Protein AF-A0A699VSB8-F1 (afdb_monomer_lite)

Structure (mmCIF, N/CA/C/O backbone):
data_AF-A0A699VSB8-F1
#
_entry.id   AF-A0A699VSB8-F1
#
loop_
_atom_site.group_PDB
_atom_site.id
_atom_site.type_symbol
_atom_site.label_atom_id
_atom_site.label_alt_id
_atom_site.label_comp_id
_atom_site.label_asym_id
_atom_site.label_entity_id
_atom_site.label_seq_id
_atom_site.pdbx_PDB_ins_code
_atom_site.Cartn_x
_atom_site.Cartn_y
_atom_site.Cartn_z
_atom_site.occupancy
_atom_site.B_iso_or_equiv
_atom_site.auth_seq_id
_atom_site.auth_comp_id
_atom_site.auth_asym_id
_atom_site.auth_atom_id
_atom_site.pdbx_PDB_model_num
ATOM 1 N N . GLY A 1 1 ? -9.103 -4.328 -2.962 1.00 92.31 1 GLY A N 1
ATOM 2 C CA . GLY A 1 1 ? -10.556 -4.324 -3.211 1.00 92.31 1 GLY A CA 1
ATOM 3 C C . GLY A 1 1 ? -11.081 -2.976 -3.671 1.00 92.31 1 GLY A C 1
ATOM 4 O O . GLY A 1 1 ? -11.878 -2.393 -2.951 1.00 92.31 1 GLY A O 1
ATOM 5 N N . ARG A 1 2 ? -10.623 -2.454 -4.827 1.00 92.31 2 ARG A N 1
ATOM 6 C CA . ARG A 1 2 ? -11.263 -1.363 -5.608 1.00 92.31 2 ARG A CA 1
ATOM 7 C C . ARG A 1 2 ? -11.954 -0.236 -4.807 1.00 92.31 2 ARG A C 1
ATOM 9 O O . ARG A 1 2 ? -13.122 0.073 -5.022 1.00 92.31 2 ARG A O 1
ATOM 16 N N . GLY A 1 3 ? -11.264 0.346 -3.826 1.00 93.19 3 GLY A N 1
ATOM 17 C CA . GLY A 1 3 ? -11.796 1.449 -3.011 1.00 93.19 3 GLY A CA 1
ATOM 18 C C . GLY A 1 3 ? -12.968 1.113 -2.070 1.00 93.19 3 GLY A C 1
ATOM 19 O O . GLY A 1 3 ? -13.502 2.028 -1.439 1.00 93.19 3 GLY A O 1
ATOM 20 N N . GLN A 1 4 ? -13.358 -0.161 -1.934 1.00 95.44 4 GLN A N 1
ATOM 21 C CA . GLN A 1 4 ? -14.435 -0.608 -1.038 1.00 95.44 4 GLN A CA 1
ATOM 22 C C . GLN A 1 4 ? -14.103 -0.349 0.437 1.00 95.44 4 GLN A C 1
ATOM 24 O O . GLN A 1 4 ? -14.985 0.000 1.222 1.00 95.44 4 GLN A O 1
ATOM 29 N N . ASN A 1 5 ? -12.822 -0.487 0.800 1.00 96.50 5 ASN A N 1
ATOM 30 C CA . ASN A 1 5 ? -12.281 -0.239 2.136 1.00 96.50 5 ASN A CA 1
ATOM 31 C C . ASN A 1 5 ? -13.120 -0.907 3.245 1.00 96.50 5 ASN A C 1
ATOM 33 O O . ASN A 1 5 ? -13.517 -0.259 4.221 1.00 96.50 5 ASN A O 1
ATOM 37 N N . ARG A 1 6 ? -13.442 -2.197 3.073 1.00 97.88 6 ARG A N 1
ATOM 38 C CA . ARG A 1 6 ? -14.260 -2.964 4.019 1.00 97.88 6 ARG A CA 1
ATOM 39 C C . ARG A 1 6 ? -13.509 -3.160 5.339 1.00 97.88 6 ARG A C 1
ATOM 41 O O . ARG A 1 6 ? -12.354 -3.566 5.361 1.00 97.88 6 ARG A O 1
ATOM 48 N N . MET A 1 7 ? -14.189 -2.851 6.446 1.00 97.56 7 MET A N 1
ATOM 49 C CA . MET A 1 7 ? -13.617 -2.832 7.807 1.00 97.56 7 MET A CA 1
ATOM 50 C C . MET A 1 7 ? -14.149 -3.948 8.716 1.00 97.56 7 MET A C 1
ATOM 52 O O . MET A 1 7 ? -13.800 -4.012 9.897 1.00 97.56 7 MET A O 1
ATOM 56 N N . GLY A 1 8 ? -15.061 -4.780 8.217 1.00 97.56 8 GLY A N 1
ATOM 57 C CA . GLY A 1 8 ? -15.589 -5.920 8.957 1.00 97.56 8 GLY A CA 1
ATOM 58 C C . GLY A 1 8 ? -14.495 -6.944 9.234 1.00 97.56 8 GLY A C 1
ATOM 59 O O . GLY A 1 8 ? -13.668 -7.200 8.371 1.00 97.56 8 GLY A O 1
ATOM 60 N N . ALA A 1 9 ? -14.505 -7.494 10.443 1.00 97.25 9 ALA A N 1
ATOM 61 C CA . ALA A 1 9 ? -13.532 -8.440 10.980 1.00 97.25 9 ALA A CA 1
ATOM 62 C C . ALA A 1 9 ? -12.067 -7.958 11.019 1.00 97.25 9 ALA A C 1
ATOM 64 O O . ALA A 1 9 ? -11.206 -8.754 11.362 1.00 97.25 9 ALA A O 1
ATOM 65 N N . SER A 1 10 ? -11.799 -6.674 10.755 1.00 97.94 10 SER A N 1
ATOM 66 C CA . SER A 1 10 ? -10.438 -6.123 10.812 1.00 97.94 10 SER A CA 1
ATOM 67 C C . SER A 1 10 ? -9.844 -6.100 12.221 1.00 97.94 10 SER A C 1
ATOM 69 O O . SER A 1 10 ? -10.580 -5.971 13.209 1.00 97.94 10 SER A O 1
ATOM 71 N N . ILE A 1 11 ? -8.512 -6.080 12.328 1.00 97.25 11 ILE A N 1
ATOM 72 C CA . ILE A 1 11 ? -7.815 -5.913 13.611 1.00 97.25 11 ILE A CA 1
ATOM 73 C C . ILE A 1 11 ? -8.183 -4.585 14.288 1.00 97.25 11 ILE A C 1
ATOM 75 O O . ILE A 1 11 ? -8.301 -4.511 15.514 1.00 97.25 11 ILE A O 1
ATOM 79 N N . LEU A 1 12 ? -8.457 -3.524 13.514 1.00 96.81 12 LEU A N 1
ATOM 80 C CA . LEU A 1 12 ? -8.954 -2.264 14.073 1.00 96.81 12 LEU A CA 1
ATOM 81 C C . LEU A 1 12 ? -10.342 -2.456 14.701 1.00 96.81 12 LEU A C 1
ATOM 83 O O . LEU A 1 12 ? -10.610 -1.951 15.789 1.00 96.81 12 LEU A O 1
ATOM 87 N N . ALA A 1 13 ? -11.242 -3.196 14.052 1.00 96.56 13 ALA A N 1
ATOM 88 C CA . ALA A 1 13 ? -12.531 -3.513 14.659 1.00 96.56 13 ALA A CA 1
ATOM 89 C C . ALA A 1 13 ? -12.33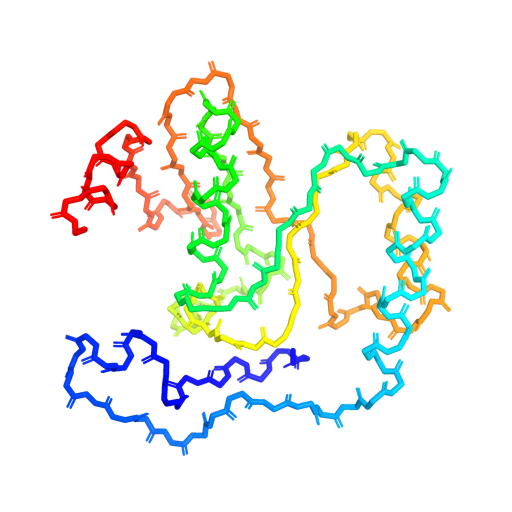8 -4.340 1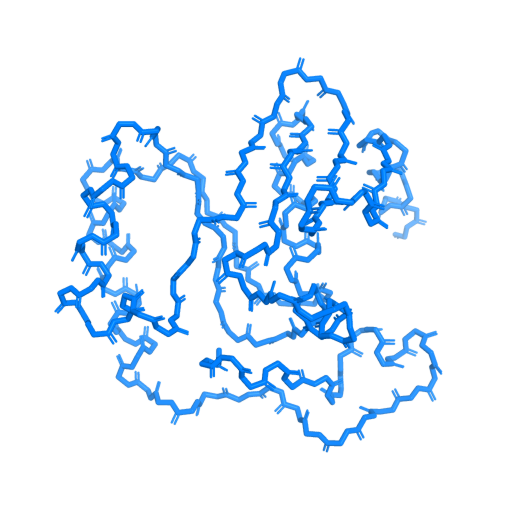5.944 1.00 96.56 13 ALA A C 1
ATOM 91 O O . ALA A 1 13 ? -12.905 -3.984 16.983 1.00 96.56 13 ALA A O 1
ATOM 92 N N . GLN A 1 14 ? -11.480 -5.364 15.902 1.00 97.44 14 GLN A N 1
ATOM 93 C CA . GLN A 1 14 ? -11.190 -6.249 17.031 1.00 97.44 14 GLN A CA 1
ATOM 94 C C . GLN A 1 14 ? -10.631 -5.493 18.246 1.00 97.44 14 GLN A C 1
ATOM 96 O O . GLN A 1 14 ? -11.133 -5.667 19.356 1.00 97.44 14 GLN A O 1
ATOM 101 N N . THR A 1 15 ? -9.650 -4.609 18.049 1.00 96.38 15 THR A N 1
ATOM 102 C CA . THR A 1 15 ? -9.048 -3.785 19.120 1.00 96.38 15 THR A CA 1
ATOM 103 C C . THR A 1 15 ? -10.040 -2.813 19.765 1.00 96.38 15 THR A C 1
ATOM 105 O O . THR A 1 15 ? -9.871 -2.424 20.919 1.00 96.38 15 THR A O 1
ATOM 108 N N . HIS A 1 16 ? -11.128 -2.477 19.067 1.00 96.12 16 HIS A N 1
ATOM 109 C CA . HIS A 1 16 ? -12.243 -1.695 19.600 1.00 96.12 16 HIS A CA 1
ATOM 110 C C . HIS A 1 16 ? -13.416 -2.546 20.120 1.00 96.12 16 HIS A C 1
ATOM 112 O O . HIS A 1 16 ? -14.479 -1.993 20.414 1.00 96.12 16 HIS A O 1
ATOM 118 N N . GLY A 1 17 ? -13.263 -3.872 20.222 1.00 97.06 17 GLY A N 1
ATOM 119 C CA . GLY A 1 17 ? -14.326 -4.784 20.657 1.00 97.06 17 GLY A CA 1
ATOM 120 C C . GLY A 1 17 ? -15.532 -4.803 19.711 1.00 97.06 17 GLY A C 1
ATOM 121 O O . GLY A 1 17 ? -16.665 -5.018 20.141 1.00 97.06 17 GLY A O 1
ATOM 122 N N . LYS A 1 18 ? -15.310 -4.516 18.425 1.00 96.00 18 LYS A N 1
ATOM 123 C CA . LYS A 1 18 ? -16.330 -4.471 17.372 1.00 96.00 18 LYS A CA 1
ATOM 124 C C . LYS A 1 18 ? -16.052 -5.548 16.329 1.00 96.00 18 LYS A C 1
ATOM 126 O O . LYS A 1 18 ? -14.921 -5.973 16.145 1.00 96.00 18 LYS A O 1
ATOM 131 N N . LEU A 1 19 ? -17.094 -5.931 15.592 1.00 93.00 19 LEU A N 1
ATOM 132 C CA . LEU A 1 19 ? -16.957 -6.794 14.416 1.00 93.00 19 LEU A CA 1
ATOM 133 C C . LEU A 1 19 ? -17.004 -6.007 13.099 1.00 93.00 19 LEU A C 1
ATOM 135 O O . LEU A 1 19 ? -16.340 -6.377 12.148 1.00 93.00 19 LEU A O 1
ATOM 139 N N . GLY A 1 20 ? -17.765 -4.912 13.013 1.00 89.56 20 GLY A N 1
ATOM 140 C CA . GLY A 1 20 ? -18.007 -4.215 11.740 1.00 89.56 20 GLY A CA 1
ATOM 141 C C . GLY A 1 20 ? -19.128 -4.863 10.915 1.00 89.56 20 GLY A C 1
ATOM 142 O O . GLY A 1 20 ? -19.938 -5.608 11.460 1.00 89.56 20 GLY A O 1
ATOM 143 N N . LYS A 1 21 ? -19.241 -4.507 9.626 1.00 90.12 21 LYS A N 1
ATOM 144 C CA . LYS A 1 21 ? -20.381 -4.910 8.772 1.00 90.12 21 LYS A CA 1
ATOM 145 C C . LYS A 1 21 ? -20.001 -5.869 7.645 1.00 90.12 21 LYS A C 1
ATOM 147 O O . LYS A 1 21 ? -20.556 -6.954 7.570 1.00 90.12 21 LYS A O 1
ATOM 152 N N . ALA A 1 22 ? -19.097 -5.447 6.768 1.00 96.44 22 ALA A N 1
ATOM 153 C CA . ALA A 1 22 ? -18.666 -6.211 5.601 1.00 96.44 22 ALA A CA 1
ATOM 154 C C . ALA A 1 22 ? -17.167 -6.456 5.712 1.00 96.44 22 ALA A C 1
ATOM 156 O O . ALA A 1 22 ? -16.439 -5.494 5.956 1.00 96.44 22 ALA A O 1
ATOM 157 N N . ALA A 1 23 ? -16.744 -7.710 5.579 1.00 96.81 23 ALA A N 1
ATOM 158 C CA . ALA A 1 23 ? -15.339 -8.094 5.560 1.00 96.81 23 ALA A CA 1
ATOM 159 C C . ALA A 1 23 ? -14.761 -7.963 4.141 1.00 96.81 23 ALA A C 1
ATOM 161 O O . ALA A 1 23 ? -15.534 -8.035 3.180 1.00 96.81 23 ALA A O 1
ATOM 162 N N . PRO A 1 24 ? -13.443 -7.750 4.003 1.00 97.31 24 PRO A N 1
ATOM 163 C CA . PRO A 1 24 ? -12.758 -7.826 2.718 1.00 97.31 24 PRO A CA 1
ATOM 164 C C . PRO A 1 24 ? -13.016 -9.131 1.955 1.00 97.31 24 PRO A C 1
ATOM 166 O O . PRO A 1 24 ? -13.196 -10.180 2.569 1.00 97.31 24 PRO A O 1
ATOM 169 N N . ASP A 1 25 ? -13.013 -9.060 0.621 1.00 97.44 25 ASP A N 1
ATOM 170 C CA . ASP A 1 25 ? -13.210 -10.212 -0.268 1.00 97.44 25 ASP A CA 1
ATOM 171 C C . ASP A 1 25 ? -12.538 -9.979 -1.637 1.00 97.44 25 ASP A C 1
ATOM 173 O O . ASP A 1 25 ? -12.155 -8.855 -1.983 1.00 97.44 25 ASP A O 1
ATOM 177 N N . VAL A 1 26 ? -12.401 -11.037 -2.437 1.00 96.56 26 VAL A N 1
ATOM 178 C CA . VAL A 1 26 ? -12.009 -10.946 -3.848 1.00 96.56 26 VAL A CA 1
ATOM 179 C C . VAL A 1 26 ? -13.221 -10.494 -4.662 1.00 96.56 26 VAL A C 1
ATOM 181 O O . VAL A 1 26 ? -14.130 -11.278 -4.919 1.00 96.56 26 VAL A O 1
ATOM 184 N N . ASP A 1 27 ? -13.226 -9.234 -5.098 1.00 92.00 27 ASP A N 1
ATOM 185 C CA . ASP A 1 27 ? -14.324 -8.701 -5.920 1.00 92.00 27 ASP A CA 1
ATOM 186 C C . ASP A 1 27 ? -14.240 -9.169 -7.383 1.00 92.00 27 ASP A C 1
ATOM 188 O O . ASP A 1 27 ? -15.262 -9.445 -8.009 1.00 92.00 27 ASP A O 1
ATOM 192 N N . ASP A 1 28 ? -13.019 -9.271 -7.919 1.00 94.56 28 ASP A N 1
ATOM 193 C CA . ASP A 1 28 ? -12.733 -9.759 -9.268 1.00 94.56 28 ASP A CA 1
ATOM 194 C C . ASP A 1 28 ? -11.469 -10.635 -9.245 1.00 94.56 28 ASP A C 1
ATOM 196 O O . ASP A 1 28 ? -10.388 -10.206 -8.829 1.00 94.56 28 ASP A O 1
ATOM 200 N N . ALA A 1 29 ? -11.601 -11.892 -9.670 1.00 96.19 29 ALA A N 1
ATOM 201 C CA . ALA A 1 29 ? -10.487 -12.833 -9.709 1.00 96.19 29 ALA A CA 1
ATOM 202 C C . ALA A 1 29 ? -9.478 -12.510 -10.825 1.00 96.19 29 ALA A C 1
ATOM 204 O O . ALA A 1 29 ? -8.290 -12.818 -10.678 1.00 96.19 29 ALA A O 1
ATOM 205 N N . GLU A 1 30 ? -9.914 -11.882 -11.923 1.00 96.88 30 GLU A N 1
ATOM 206 C CA . GLU A 1 30 ? -9.004 -11.470 -12.992 1.00 96.88 30 GLU A CA 1
ATOM 207 C C . GLU A 1 30 ? -8.128 -10.297 -12.547 1.00 96.88 30 GLU A C 1
ATOM 209 O O . GLU A 1 30 ? -6.949 -10.286 -12.894 1.00 96.88 30 GLU A O 1
ATOM 214 N N . ASP A 1 31 ? -8.621 -9.395 -11.690 1.00 96.06 31 ASP A N 1
ATOM 215 C CA . ASP A 1 31 ? -7.783 -8.352 -11.083 1.00 96.06 31 ASP A CA 1
ATOM 216 C C . ASP A 1 31 ? -6.633 -8.955 -10.271 1.00 96.06 31 ASP A C 1
ATOM 218 O O . ASP A 1 31 ? -5.488 -8.519 -10.389 1.00 96.06 31 ASP A O 1
ATOM 222 N N . LEU A 1 32 ? -6.915 -9.974 -9.450 1.00 97.00 32 LEU A N 1
ATOM 223 C CA . LEU A 1 32 ? -5.895 -10.630 -8.627 1.00 97.00 32 LEU A CA 1
ATOM 224 C C . LEU A 1 32 ? -4.834 -11.319 -9.497 1.00 97.00 32 LEU A C 1
ATOM 226 O O . LEU A 1 32 ? -3.634 -11.232 -9.227 1.00 97.00 32 LEU A O 1
ATOM 230 N N . LYS A 1 33 ? -5.270 -11.980 -10.569 1.00 98.19 33 LYS A N 1
ATOM 231 C CA . LYS A 1 33 ? -4.385 -12.632 -11.539 1.00 98.19 33 LYS A CA 1
ATOM 232 C C . LYS A 1 33 ? -3.557 -11.619 -12.331 1.00 98.19 33 LYS A C 1
ATOM 234 O O . LYS A 1 33 ? -2.362 -11.839 -12.524 1.00 98.19 33 LYS A O 1
ATOM 239 N N . ALA A 1 34 ? -4.167 -10.517 -12.761 1.00 98.00 34 ALA A N 1
ATOM 240 C CA . ALA A 1 34 ? -3.498 -9.418 -13.447 1.00 98.00 34 ALA A CA 1
ATOM 241 C C . ALA A 1 34 ? -2.455 -8.757 -12.538 1.00 98.00 34 ALA A C 1
ATOM 243 O O . ALA A 1 34 ? -1.308 -8.584 -12.947 1.00 98.00 34 ALA A O 1
ATOM 244 N N . PHE A 1 35 ? -2.815 -8.483 -11.280 1.00 98.19 35 PHE A N 1
ATOM 245 C CA . PHE A 1 35 ? -1.902 -7.981 -10.255 1.00 98.19 35 PHE A CA 1
ATOM 246 C C . PHE A 1 35 ? -0.687 -8.899 -10.112 1.00 98.19 35 PHE A C 1
ATOM 248 O O . PHE A 1 35 ? 0.449 -8.440 -10.231 1.00 98.19 35 PHE A O 1
ATOM 255 N N . PHE A 1 36 ? -0.915 -10.202 -9.932 1.00 98.44 36 PHE A N 1
ATOM 256 C CA . PHE A 1 36 ? 0.168 -11.172 -9.801 1.00 98.44 36 PHE A CA 1
ATOM 257 C C . PHE A 1 36 ? 1.069 -11.198 -11.044 1.00 98.44 36 PHE A C 1
ATOM 259 O O . PHE A 1 36 ? 2.291 -11.163 -10.917 1.00 98.44 36 PHE A O 1
ATOM 266 N N . ALA A 1 37 ? 0.491 -11.203 -12.249 1.00 98.62 37 ALA A N 1
ATOM 267 C CA . ALA A 1 37 ? 1.254 -11.198 -13.495 1.00 98.62 37 ALA A CA 1
ATOM 268 C C . ALA A 1 37 ? 2.139 -9.946 -13.639 1.00 98.62 37 ALA A C 1
ATOM 270 O O . ALA A 1 37 ? 3.312 -10.071 -13.999 1.00 98.62 37 ALA A O 1
ATOM 271 N N . VAL A 1 38 ? 1.614 -8.759 -13.312 1.00 98.56 38 VAL A N 1
ATOM 272 C CA . VAL A 1 38 ? 2.386 -7.506 -13.341 1.00 98.56 38 VAL A CA 1
ATOM 273 C C . VAL A 1 38 ? 3.520 -7.543 -12.319 1.00 98.56 38 VAL A C 1
ATOM 275 O O . VAL A 1 38 ? 4.658 -7.246 -12.675 1.00 98.56 38 VAL A O 1
ATOM 278 N N . ILE A 1 39 ? 3.253 -7.957 -11.076 1.00 98.62 39 ILE A N 1
ATOM 279 C CA . ILE A 1 39 ? 4.288 -8.075 -10.035 1.00 98.62 39 ILE A CA 1
ATOM 280 C C . ILE A 1 39 ? 5.406 -9.027 -10.470 1.00 98.62 39 ILE A C 1
ATOM 282 O O . ILE A 1 39 ? 6.582 -8.692 -10.333 1.00 98.62 39 ILE A O 1
ATOM 286 N N . GLN A 1 40 ? 5.059 -10.180 -11.048 1.00 98.69 40 GLN A N 1
ATOM 287 C CA . GLN A 1 40 ? 6.043 -11.135 -11.556 1.00 98.69 40 GLN A CA 1
ATOM 288 C C . GLN A 1 40 ? 6.900 -10.543 -12.682 1.00 98.69 40 GLN A C 1
ATOM 290 O O . GLN A 1 40 ? 8.114 -10.740 -12.675 1.00 98.69 40 GLN A O 1
ATOM 295 N N . GLY A 1 41 ? 6.294 -9.796 -13.612 1.00 98.69 41 GLY A N 1
ATOM 296 C CA . GLY A 1 41 ? 7.021 -9.085 -14.668 1.00 98.69 41 GLY A CA 1
ATOM 297 C C . GLY A 1 41 ? 7.986 -8.041 -14.103 1.00 98.69 41 GLY A C 1
ATOM 298 O O . GLY A 1 41 ? 9.181 -8.089 -14.377 1.00 98.69 41 GLY A O 1
ATOM 299 N N . LEU A 1 42 ? 7.500 -7.166 -13.217 1.00 98.62 42 LEU A N 1
ATOM 300 C CA . LEU A 1 42 ? 8.323 -6.139 -12.567 1.00 98.62 42 LEU A CA 1
ATOM 301 C C . LEU A 1 42 ? 9.485 -6.737 -11.762 1.00 98.62 42 LEU A C 1
ATOM 303 O O . LEU A 1 42 ? 10.569 -6.154 -11.722 1.00 98.62 42 LEU A O 1
ATOM 307 N N . ASN A 1 43 ? 9.269 -7.882 -11.112 1.00 98.44 43 ASN A N 1
ATOM 308 C CA . ASN A 1 43 ? 10.317 -8.597 -10.391 1.00 98.44 43 ASN A CA 1
ATOM 309 C C . ASN A 1 43 ? 11.367 -9.178 -11.349 1.00 98.44 43 ASN A C 1
ATOM 311 O O . ASN A 1 43 ? 12.563 -9.005 -11.126 1.00 98.44 43 ASN A O 1
ATOM 315 N N . ALA A 1 44 ? 10.929 -9.827 -12.433 1.00 98.44 44 ALA A N 1
ATOM 316 C CA . ALA A 1 44 ? 11.822 -10.390 -13.445 1.00 98.44 44 ALA A CA 1
ATOM 317 C C . ALA A 1 44 ? 12.690 -9.312 -14.119 1.00 98.44 44 ALA A C 1
ATOM 319 O O . ALA A 1 44 ? 13.874 -9.540 -14.362 1.00 98.44 44 ALA A O 1
ATOM 320 N N . ASP A 1 45 ? 12.121 -8.125 -14.335 1.00 98.00 45 ASP A N 1
ATOM 321 C CA . ASP A 1 45 ? 12.806 -6.967 -14.916 1.00 98.00 45 ASP A CA 1
ATOM 322 C C . ASP A 1 45 ? 13.657 -6.183 -13.892 1.00 98.00 45 ASP A C 1
ATOM 324 O O . ASP A 1 45 ? 14.333 -5.212 -14.240 1.00 98.00 45 ASP A O 1
ATOM 328 N N . GLY A 1 46 ? 13.649 -6.580 -12.612 1.00 98.06 46 GLY A N 1
ATOM 329 C CA . GLY A 1 46 ? 14.439 -5.938 -11.555 1.00 98.06 46 GLY A CA 1
ATOM 330 C C . GLY A 1 46 ? 13.962 -4.529 -11.180 1.00 98.06 46 GLY A C 1
ATOM 331 O O . GLY A 1 46 ? 14.759 -3.692 -10.744 1.00 98.06 46 GLY A O 1
ATOM 332 N N . HIS A 1 47 ? 12.673 -4.237 -11.367 1.00 98.44 47 HIS A N 1
ATOM 333 C CA . HIS A 1 47 ? 12.075 -2.940 -11.041 1.00 98.44 47 HIS A CA 1
ATOM 334 C C . HIS A 1 47 ? 11.627 -2.813 -9.577 1.00 98.44 47 HIS A C 1
ATOM 336 O O . HIS A 1 47 ? 11.507 -1.688 -9.082 1.00 98.44 47 HIS A O 1
ATOM 342 N N . LEU A 1 48 ? 11.405 -3.929 -8.877 1.00 98.50 48 LEU A N 1
ATOM 343 C CA . LEU A 1 48 ? 10.985 -3.938 -7.474 1.00 98.50 48 LEU A CA 1
ATOM 344 C C . LEU A 1 48 ? 12.195 -3.822 -6.534 1.00 98.50 48 LEU A C 1
ATOM 346 O O . LEU A 1 48 ? 13.087 -4.665 -6.550 1.00 98.50 48 LEU A O 1
ATOM 350 N N . LEU A 1 49 ? 12.209 -2.788 -5.692 1.00 98.50 49 LEU A N 1
ATOM 351 C CA . LEU A 1 49 ? 13.181 -2.622 -4.604 1.00 98.50 49 LEU A CA 1
ATOM 352 C C . LEU A 1 49 ? 12.721 -3.320 -3.321 1.00 98.50 49 LEU A C 1
ATOM 354 O O . LEU A 1 49 ? 13.541 -3.848 -2.576 1.00 98.50 49 LEU A O 1
ATOM 358 N N . ALA A 1 50 ? 11.413 -3.300 -3.063 1.00 98.62 50 ALA A N 1
ATOM 359 C CA . ALA A 1 50 ? 10.773 -3.976 -1.942 1.00 98.62 50 ALA A CA 1
ATOM 360 C C . ALA A 1 50 ? 9.304 -4.274 -2.273 1.00 98.62 50 ALA A C 1
ATOM 362 O O . ALA A 1 50 ? 8.694 -3.590 -3.099 1.00 98.62 50 ALA A O 1
ATOM 363 N N . TYR A 1 51 ? 8.741 -5.275 -1.602 1.00 98.75 51 TYR A N 1
ATOM 364 C CA . TYR A 1 51 ? 7.339 -5.675 -1.685 1.00 98.75 51 TYR A CA 1
ATOM 365 C C . TYR A 1 51 ? 6.875 -6.095 -0.290 1.00 98.75 51 TYR A C 1
ATOM 367 O O . TYR A 1 51 ? 7.595 -6.827 0.389 1.00 98.75 51 TYR A O 1
ATOM 375 N N . HIS A 1 52 ? 5.677 -5.678 0.107 1.00 98.88 52 HIS A N 1
ATOM 376 C CA . HIS A 1 52 ? 4.989 -6.221 1.274 1.00 98.88 52 HIS A CA 1
ATOM 377 C C . HIS A 1 52 ? 3.483 -6.216 1.033 1.00 98.88 52 HIS A C 1
ATOM 379 O O . HIS A 1 52 ? 2.932 -5.214 0.567 1.00 98.88 52 HIS A O 1
ATOM 385 N N . ASP A 1 53 ? 2.808 -7.328 1.303 1.00 98.56 53 ASP A N 1
ATOM 386 C CA . ASP A 1 53 ? 1.366 -7.420 1.119 1.00 98.56 53 ASP A CA 1
ATOM 387 C C . ASP A 1 53 ? 0.600 -6.667 2.217 1.00 98.56 53 ASP A C 1
ATOM 389 O O . ASP A 1 53 ? 1.136 -6.292 3.269 1.00 98.56 53 ASP A O 1
ATOM 393 N N . ARG A 1 54 ? -0.670 -6.390 1.918 1.00 98.69 54 ARG A N 1
ATOM 394 C CA . ARG A 1 54 ? -1.636 -5.855 2.870 1.00 98.69 54 ARG A CA 1
ATOM 395 C C . ARG A 1 54 ? -2.468 -6.988 3.447 1.00 98.69 54 ARG A C 1
ATOM 397 O O . ARG A 1 54 ? -3.142 -7.699 2.705 1.00 98.69 54 ARG A O 1
ATOM 404 N N . SER A 1 55 ? -2.452 -7.078 4.768 1.00 98.06 55 SER A N 1
ATOM 405 C CA . SER A 1 55 ? -3.174 -8.068 5.563 1.00 98.06 55 SER A CA 1
ATOM 406 C C . SER A 1 55 ? -3.624 -7.420 6.882 1.00 98.06 55 SER A C 1
ATOM 408 O O . SER A 1 55 ? -4.225 -6.341 6.835 1.00 98.06 55 SER A O 1
ATOM 410 N N . ASP A 1 56 ? -3.337 -8.031 8.035 1.00 98.19 56 ASP A N 1
ATOM 411 C CA . ASP A 1 56 ? -3.768 -7.558 9.352 1.00 98.19 56 ASP A CA 1
ATOM 412 C C . ASP A 1 56 ? -3.241 -6.142 9.642 1.00 98.19 56 ASP A C 1
ATOM 414 O O . ASP A 1 56 ? -2.048 -5.846 9.563 1.00 98.19 56 ASP A O 1
ATOM 418 N N . GLY A 1 57 ? -4.148 -5.227 9.987 1.00 97.81 57 GLY A N 1
ATOM 419 C CA . GLY A 1 57 ? -3.817 -3.820 10.251 1.00 97.81 57 GLY A CA 1
ATOM 420 C C . GLY A 1 57 ? -3.640 -2.953 9.005 1.00 97.81 57 GLY A C 1
ATOM 421 O O . GLY A 1 57 ? -3.408 -1.745 9.121 1.00 97.81 57 GLY A O 1
ATOM 422 N N . GLY A 1 58 ? -3.856 -3.531 7.825 1.00 98.69 58 GLY A N 1
ATOM 423 C CA . GLY A 1 58 ? -4.028 -2.799 6.584 1.00 98.69 58 GLY A CA 1
ATOM 424 C C . GLY A 1 58 ? -2.765 -2.085 6.108 1.00 98.69 58 GLY A C 1
ATOM 425 O O . GLY A 1 58 ? -1.637 -2.468 6.414 1.00 98.69 58 GLY A O 1
ATOM 426 N N . LEU A 1 59 ? -2.965 -1.018 5.330 1.00 98.62 59 LEU A N 1
ATOM 427 C CA . LEU A 1 59 ? -1.876 -0.227 4.756 1.00 98.62 59 LEU A CA 1
ATOM 428 C C . LEU A 1 59 ? -0.920 0.306 5.833 1.00 98.62 59 LEU A C 1
ATOM 430 O O . LEU A 1 59 ? 0.283 0.345 5.593 1.00 98.62 59 LEU A O 1
ATOM 434 N N . MET A 1 60 ? -1.445 0.709 6.996 1.00 98.44 60 MET A N 1
ATOM 435 C CA . MET A 1 60 ? -0.644 1.233 8.104 1.00 98.44 60 MET A CA 1
ATOM 436 C C . MET A 1 60 ? 0.400 0.217 8.577 1.00 98.44 60 MET A C 1
ATOM 438 O O . MET A 1 60 ? 1.580 0.554 8.664 1.00 98.44 60 MET A O 1
ATOM 442 N N . THR A 1 61 ? -0.013 -1.017 8.865 1.00 98.50 61 THR A N 1
ATOM 443 C CA . THR A 1 61 ? 0.921 -2.065 9.294 1.00 98.50 61 THR A CA 1
ATOM 444 C C . THR A 1 61 ? 1.912 -2.388 8.184 1.00 98.50 61 THR A C 1
ATOM 446 O O . THR A 1 61 ? 3.114 -2.350 8.430 1.00 98.50 61 THR A O 1
ATOM 449 N N . THR A 1 62 ? 1.434 -2.577 6.948 1.00 98.88 62 THR A N 1
ATOM 450 C CA . THR A 1 62 ? 2.284 -2.890 5.789 1.00 98.88 62 THR A CA 1
ATOM 451 C C . THR A 1 62 ? 3.446 -1.906 5.634 1.00 98.88 62 THR A C 1
ATOM 453 O O . THR A 1 62 ? 4.601 -2.313 5.525 1.00 98.88 62 THR A O 1
ATOM 456 N N . VAL A 1 63 ? 3.174 -0.596 5.640 1.00 98.75 63 VAL A N 1
ATOM 457 C CA . VAL A 1 63 ? 4.239 0.404 5.456 1.00 98.75 63 VAL A CA 1
ATOM 458 C C . VAL A 1 63 ? 5.166 0.490 6.667 1.00 98.75 63 VAL A C 1
ATOM 460 O O . VAL A 1 63 ? 6.371 0.670 6.492 1.00 98.75 63 VAL A O 1
ATOM 463 N N . LEU A 1 64 ? 4.639 0.338 7.886 1.00 98.69 64 LEU A N 1
ATOM 464 C CA . LEU A 1 64 ? 5.453 0.346 9.100 1.00 98.69 64 LEU A CA 1
ATOM 465 C C . LEU A 1 64 ? 6.408 -0.847 9.143 1.00 98.69 64 LEU A C 1
ATOM 467 O O . LEU A 1 64 ? 7.589 -0.649 9.410 1.00 98.69 64 LEU A O 1
ATOM 471 N N . GLU A 1 65 ? 5.950 -2.049 8.801 1.00 98.75 65 GLU A N 1
ATOM 472 C CA . GLU A 1 65 ? 6.791 -3.249 8.734 1.00 98.75 65 GLU A CA 1
ATOM 473 C C . GLU A 1 65 ? 7.884 -3.118 7.666 1.00 98.75 65 GLU A C 1
ATOM 475 O O . GLU A 1 65 ? 9.051 -3.422 7.934 1.00 98.75 65 GLU A O 1
ATOM 480 N N . MET A 1 66 ? 7.564 -2.536 6.503 1.00 98.75 66 MET A N 1
ATOM 481 C CA . MET A 1 66 ? 8.580 -2.170 5.508 1.00 98.75 66 MET A CA 1
ATOM 482 C C . MET A 1 66 ? 9.605 -1.175 6.070 1.00 98.75 66 MET A C 1
ATOM 484 O O . MET A 1 66 ? 10.806 -1.336 5.844 1.00 98.75 66 MET A O 1
ATOM 488 N N . ALA A 1 67 ? 9.172 -0.165 6.829 1.00 98.69 67 ALA A N 1
ATOM 489 C CA . ALA A 1 67 ? 10.074 0.804 7.453 1.00 98.69 67 ALA A CA 1
ATOM 490 C C . ALA A 1 67 ? 10.928 0.188 8.573 1.00 98.69 67 ALA A C 1
ATOM 492 O O . ALA A 1 67 ? 12.084 0.579 8.752 1.00 98.69 67 ALA A O 1
ATOM 493 N N . PHE A 1 68 ? 10.390 -0.785 9.314 1.00 98.56 68 PHE A N 1
ATOM 494 C CA . PHE A 1 68 ? 11.126 -1.555 10.317 1.00 98.56 68 PHE A CA 1
ATOM 495 C C . PHE A 1 68 ? 12.229 -2.380 9.655 1.00 98.56 68 PHE A C 1
ATOM 497 O O . PHE A 1 68 ? 13.384 -2.289 10.068 1.00 98.56 68 PHE A O 1
ATOM 504 N N . ALA A 1 69 ? 11.904 -3.107 8.584 1.00 98.31 69 ALA A N 1
ATOM 505 C CA . ALA A 1 69 ? 12.878 -3.872 7.811 1.00 98.31 69 ALA A CA 1
ATOM 506 C C . ALA A 1 69 ? 13.942 -2.959 7.171 1.00 98.31 69 ALA A C 1
ATOM 508 O O . ALA A 1 69 ? 15.144 -3.212 7.286 1.00 98.31 69 ALA A O 1
ATOM 509 N N . GLY A 1 70 ? 13.515 -1.848 6.564 1.00 98.00 70 GLY A N 1
ATOM 510 C CA . GLY A 1 70 ? 14.386 -0.874 5.900 1.00 98.00 70 GLY A CA 1
ATOM 511 C C . GLY A 1 70 ? 15.161 0.055 6.840 1.00 98.00 70 GLY A C 1
ATOM 512 O O . GLY A 1 70 ? 16.018 0.807 6.379 1.00 98.00 70 GLY A O 1
ATOM 513 N N . HIS A 1 71 ? 14.878 0.028 8.147 1.00 98.19 71 HIS A N 1
ATOM 514 C CA . HIS A 1 71 ? 15.466 0.915 9.159 1.00 98.19 71 HIS A CA 1
ATOM 515 C C . HIS A 1 71 ? 15.360 2.418 8.831 1.00 98.19 71 HIS A C 1
ATOM 517 O O . HIS A 1 71 ? 16.130 3.238 9.343 1.00 98.19 71 HIS A O 1
ATOM 523 N N . CYS A 1 72 ? 14.364 2.801 8.038 1.00 98.44 72 CYS A N 1
ATOM 524 C CA . CYS A 1 72 ? 14.148 4.160 7.556 1.00 98.44 72 CYS A CA 1
ATOM 525 C C . CYS A 1 72 ? 12.906 4.791 8.200 1.00 98.44 72 CYS A C 1
ATOM 527 O O . CYS A 1 72 ? 12.224 4.168 9.017 1.00 98.44 72 CYS A O 1
ATOM 529 N N . GLY A 1 73 ? 12.654 6.053 7.876 1.00 98.69 73 GLY A N 1
ATOM 530 C CA . GLY A 1 73 ? 11.391 6.728 8.130 1.00 98.69 73 GLY A CA 1
ATOM 531 C C . GLY A 1 73 ? 10.483 6.630 6.907 1.00 98.69 73 GLY A C 1
ATOM 532 O O . GLY A 1 73 ? 10.865 6.055 5.883 1.00 98.69 73 GLY A O 1
ATOM 533 N N . LEU A 1 74 ? 9.301 7.228 6.994 1.00 98.69 74 LEU A N 1
ATOM 534 C CA . LEU A 1 74 ? 8.323 7.295 5.912 1.00 98.69 74 LEU A CA 1
ATOM 535 C C . LEU A 1 74 ? 7.761 8.708 5.802 1.00 98.69 74 LEU A C 1
ATOM 537 O O . LEU A 1 74 ? 7.477 9.342 6.814 1.00 98.69 74 LEU A O 1
ATOM 541 N N . ASN A 1 75 ? 7.525 9.155 4.574 1.00 98.56 75 ASN A N 1
ATOM 542 C CA . ASN A 1 75 ? 6.692 10.314 4.293 1.00 98.56 75 ASN A CA 1
ATOM 543 C C . ASN A 1 75 ? 5.572 9.893 3.340 1.00 98.56 75 ASN A C 1
ATOM 545 O O . ASN A 1 75 ? 5.836 9.645 2.160 1.00 98.56 75 ASN A O 1
ATOM 549 N N . LEU A 1 76 ? 4.354 9.768 3.873 1.00 98.50 76 LEU A N 1
ATOM 550 C CA . LEU A 1 76 ? 3.173 9.291 3.159 1.00 98.50 76 LEU A CA 1
ATOM 551 C C . LEU A 1 76 ? 2.130 10.397 2.979 1.00 98.50 76 LEU A C 1
ATOM 553 O O . LEU A 1 76 ? 1.866 11.170 3.897 1.00 98.50 76 LEU A O 1
ATOM 557 N N . GLN A 1 77 ? 1.504 10.423 1.806 1.00 97.94 77 GLN A N 1
ATOM 558 C CA . GLN A 1 77 ? 0.486 11.389 1.392 1.00 97.94 77 GLN A CA 1
ATOM 559 C C . GLN A 1 77 ? -0.734 10.624 0.882 1.00 97.94 77 GLN A C 1
ATOM 561 O O . GLN A 1 77 ? -0.625 9.799 -0.026 1.00 97.94 77 GLN A O 1
ATOM 566 N N . LEU A 1 78 ? -1.897 10.867 1.487 1.00 97.38 78 LEU A N 1
ATOM 567 C CA . LEU A 1 78 ? -3.127 10.126 1.184 1.00 97.38 78 LEU A CA 1
ATOM 568 C C . LEU A 1 78 ? -3.997 10.794 0.110 1.00 97.38 78 LEU A C 1
ATOM 570 O O . LEU A 1 78 ? -5.056 10.268 -0.226 1.00 97.38 78 LEU A O 1
ATOM 574 N N . ASP A 1 79 ? -3.555 11.922 -0.441 1.00 95.75 79 ASP A N 1
ATOM 575 C CA . ASP A 1 79 ? -4.272 12.765 -1.403 1.00 95.75 79 ASP A CA 1
ATOM 576 C C . ASP A 1 79 ? -4.699 12.000 -2.666 1.00 95.75 79 ASP A C 1
ATOM 578 O O . ASP A 1 79 ? -5.777 12.231 -3.213 1.00 95.75 79 ASP A O 1
ATOM 582 N N . THR A 1 80 ? -3.885 11.033 -3.100 1.00 92.44 80 THR A N 1
ATOM 583 C CA . THR A 1 80 ? -4.181 10.157 -4.247 1.00 92.44 80 THR A CA 1
ATOM 584 C C . THR A 1 80 ? -5.237 9.094 -3.936 1.00 92.44 80 THR A C 1
ATOM 586 O O . THR A 1 80 ? -5.843 8.545 -4.851 1.00 92.44 80 THR A O 1
ATOM 589 N N . LEU A 1 81 ? -5.487 8.811 -2.654 1.00 94.19 81 LEU A N 1
ATOM 590 C CA . LEU A 1 81 ? -6.443 7.804 -2.186 1.00 94.19 81 LEU A CA 1
ATOM 591 C C . LEU A 1 81 ? -7.777 8.427 -1.750 1.00 94.19 81 LEU A C 1
ATOM 593 O O . LEU A 1 81 ? -8.832 7.797 -1.849 1.00 94.19 81 LEU A O 1
ATOM 597 N N . THR A 1 82 ? -7.756 9.653 -1.222 1.00 94.19 82 THR A N 1
ATOM 598 C CA . THR A 1 82 ? -8.951 10.398 -0.811 1.00 94.19 82 THR A CA 1
ATOM 599 C C . THR A 1 82 ? -8.646 11.879 -0.631 1.00 94.19 82 THR A C 1
ATOM 601 O O . THR A 1 82 ? -7.575 12.229 -0.168 1.00 94.19 82 THR A O 1
ATOM 604 N N . GLY A 1 83 ? -9.634 12.747 -0.867 1.00 93.75 83 GLY A N 1
ATOM 605 C CA . GLY A 1 83 ? -9.626 14.138 -0.380 1.00 93.75 83 GLY A CA 1
ATOM 606 C C . GLY A 1 83 ? -10.403 14.336 0.930 1.00 93.75 83 GLY A C 1
ATOM 607 O O . GLY A 1 83 ? -10.566 15.458 1.401 1.00 93.75 83 GLY A O 1
ATOM 608 N N . LYS A 1 84 ? -10.961 13.256 1.489 1.00 94.81 84 LYS A N 1
ATOM 609 C CA . LYS A 1 84 ? -11.938 13.269 2.588 1.00 94.81 84 LYS A CA 1
ATOM 610 C C . LYS A 1 84 ? -11.363 12.646 3.854 1.00 94.81 84 LYS A C 1
ATOM 612 O O . LYS A 1 84 ? -11.067 11.446 3.865 1.00 94.81 84 LYS A O 1
ATOM 617 N N . ARG A 1 85 ? -11.264 13.438 4.927 1.00 95.25 85 ARG A N 1
ATOM 618 C CA . ARG A 1 85 ? -10.686 13.021 6.216 1.00 95.25 85 ARG A CA 1
ATOM 619 C C . ARG A 1 85 ? -11.438 11.852 6.850 1.00 95.25 85 ARG A C 1
ATOM 621 O O . ARG A 1 85 ? -10.820 10.958 7.417 1.00 95.25 85 ARG A O 1
ATOM 628 N N . GLU A 1 86 ? -12.757 11.801 6.712 1.00 96.12 86 GLU A N 1
ATOM 629 C CA . GLU A 1 86 ? -13.595 10.730 7.257 1.00 96.12 86 GLU A CA 1
ATOM 630 C C . GLU A 1 86 ? -13.307 9.347 6.646 1.00 96.12 86 GLU A C 1
ATOM 632 O O . GLU A 1 86 ? -13.670 8.329 7.234 1.00 96.12 86 GLU A O 1
ATOM 637 N N . LYS A 1 87 ? -12.623 9.289 5.492 1.00 96.50 87 LYS A N 1
ATOM 638 C CA . LYS A 1 87 ? -12.209 8.034 4.847 1.00 96.50 87 LYS A CA 1
ATOM 639 C C . LYS A 1 87 ? -10.824 7.543 5.277 1.00 96.50 87 LYS A C 1
ATOM 641 O O . LYS A 1 87 ? -10.501 6.392 5.004 1.00 96.50 87 LYS A O 1
ATOM 646 N N . VAL A 1 88 ? -10.022 8.375 5.947 1.00 97.25 88 VAL A N 1
ATOM 647 C CA . VAL A 1 88 ? -8.615 8.081 6.285 1.00 97.25 88 VAL A CA 1
ATOM 648 C C . VAL A 1 88 ? -8.478 6.782 7.071 1.00 97.25 88 VAL A C 1
ATOM 650 O O . VAL A 1 88 ? -7.679 5.929 6.702 1.00 97.25 88 VAL A O 1
ATOM 653 N N . ALA A 1 89 ? -9.282 6.599 8.122 1.00 96.38 89 ALA A N 1
ATOM 654 C CA . ALA A 1 89 ? -9.211 5.390 8.941 1.00 96.38 89 ALA A CA 1
ATOM 655 C C . ALA A 1 89 ? -9.499 4.130 8.109 1.00 96.38 89 ALA A C 1
ATOM 657 O O . ALA A 1 89 ? -8.771 3.149 8.201 1.00 96.38 89 ALA A O 1
ATOM 658 N N . ALA A 1 90 ? -10.516 4.177 7.244 1.00 97.00 90 ALA A N 1
ATOM 659 C CA . ALA A 1 90 ? -10.830 3.054 6.371 1.00 97.00 90 ALA A CA 1
ATOM 660 C C . ALA A 1 90 ? -9.697 2.790 5.370 1.00 97.00 90 ALA A C 1
ATOM 662 O O . ALA A 1 90 ? -9.356 1.643 5.144 1.00 97.00 90 ALA A O 1
ATOM 663 N N . ILE A 1 91 ? -9.061 3.823 4.813 1.00 97.25 91 ILE A N 1
ATOM 664 C CA . ILE A 1 91 ? -7.930 3.677 3.879 1.00 97.25 91 ILE A CA 1
ATOM 665 C C . ILE A 1 91 ? -6.704 3.052 4.545 1.00 97.25 91 ILE A C 1
ATOM 667 O O . ILE A 1 91 ? -6.070 2.182 3.953 1.00 97.25 91 ILE A O 1
ATOM 671 N N . LEU A 1 92 ? -6.384 3.480 5.766 1.00 98.19 92 LEU A N 1
ATOM 672 C CA . LEU A 1 92 ? -5.207 3.006 6.487 1.00 98.19 92 LEU A CA 1
ATOM 673 C C . LEU A 1 92 ? -5.378 1.587 7.036 1.00 98.19 92 LEU A C 1
ATOM 675 O O . LEU A 1 92 ? -4.403 0.844 7.054 1.00 98.19 92 LEU A O 1
ATOM 679 N N . PHE A 1 93 ? -6.588 1.210 7.456 1.00 98.25 93 PHE A N 1
ATOM 680 C CA . PHE A 1 93 ? -6.810 -0.002 8.252 1.00 98.25 93 PHE A CA 1
ATOM 681 C C . PHE A 1 93 ? -7.739 -1.040 7.611 1.00 98.25 93 PHE A C 1
ATOM 683 O O . PHE A 1 93 ? -8.024 -2.053 8.245 1.00 98.25 93 PHE A O 1
ATOM 690 N N . ASN A 1 94 ? -8.238 -0.821 6.388 1.00 98.12 94 ASN A N 1
ATOM 691 C CA . ASN A 1 94 ? -8.905 -1.907 5.667 1.00 98.12 94 ASN A CA 1
ATOM 692 C C . ASN A 1 94 ? -7.894 -3.004 5.333 1.00 98.12 94 ASN A C 1
ATOM 694 O O . ASN A 1 94 ? -6.754 -2.719 4.965 1.00 98.12 94 ASN A O 1
ATOM 698 N N . GLU A 1 95 ? -8.358 -4.243 5.395 1.00 98.44 95 GLU A N 1
ATOM 699 C CA . GLU A 1 95 ? -7.543 -5.441 5.173 1.00 98.44 95 GLU A CA 1
ATOM 700 C C . GLU A 1 95 ? -7.898 -6.070 3.817 1.00 98.44 95 GLU A C 1
ATOM 702 O O . GLU A 1 95 ? -7.921 -7.281 3.631 1.00 98.44 95 GLU A O 1
ATOM 707 N N . GLU A 1 96 ? -8.248 -5.219 2.846 1.00 98.25 96 GLU A N 1
ATOM 708 C CA . GLU A 1 96 ? -8.469 -5.632 1.464 1.00 98.25 96 GLU A CA 1
ATOM 709 C C . GLU A 1 96 ? -7.189 -6.188 0.853 1.00 98.25 96 GLU A C 1
ATOM 711 O O . GLU A 1 96 ? -6.099 -5.680 1.108 1.00 98.25 96 GLU A O 1
ATOM 716 N N . LEU A 1 97 ? -7.316 -7.128 -0.082 1.00 98.06 97 LEU A N 1
ATOM 717 C CA . LEU A 1 97 ? -6.158 -7.601 -0.838 1.00 98.06 97 LEU A CA 1
ATOM 718 C C . LEU A 1 97 ? -5.434 -6.443 -1.539 1.00 98.06 97 LEU A C 1
ATOM 720 O O . LEU A 1 97 ? -6.056 -5.465 -1.988 1.00 98.06 97 LEU A O 1
ATOM 724 N N . GLY A 1 98 ? -4.114 -6.565 -1.615 1.00 97.62 98 GLY A N 1
ATOM 725 C CA . GLY A 1 98 ? -3.210 -5.604 -2.232 1.00 97.62 98 GLY A CA 1
ATOM 726 C C . GLY A 1 98 ? -1.807 -5.712 -1.645 1.00 97.62 98 GLY A C 1
ATOM 727 O O . GLY A 1 98 ? -1.535 -6.568 -0.807 1.00 97.62 98 GLY A O 1
ATOM 728 N N . ALA A 1 99 ? -0.921 -4.827 -2.083 1.00 98.44 99 ALA A N 1
ATOM 729 C CA . ALA A 1 99 ? 0.442 -4.737 -1.583 1.00 98.44 99 ALA A CA 1
ATOM 730 C C . ALA A 1 99 ? 0.972 -3.312 -1.719 1.00 98.44 99 ALA A C 1
ATOM 732 O O . ALA A 1 99 ? 0.458 -2.518 -2.510 1.00 98.44 99 ALA A O 1
ATOM 733 N N . VAL A 1 100 ? 2.036 -3.018 -0.980 1.00 98.81 100 VAL A N 1
ATOM 734 C CA . VAL A 1 100 ? 2.888 -1.855 -1.204 1.00 98.81 100 VAL A CA 1
ATOM 735 C C . VAL A 1 100 ? 4.167 -2.337 -1.872 1.00 98.81 100 VAL A C 1
ATOM 737 O O . VAL A 1 100 ? 4.835 -3.253 -1.392 1.00 98.81 100 VAL A O 1
ATOM 740 N N . ILE A 1 101 ? 4.513 -1.704 -2.990 1.00 98.81 101 ILE A N 1
ATOM 741 C CA . ILE A 1 101 ? 5.790 -1.911 -3.669 1.00 98.81 101 ILE A CA 1
ATOM 742 C C . ILE A 1 101 ? 6.627 -0.646 -3.594 1.00 98.81 101 ILE A C 1
ATOM 744 O O . ILE A 1 101 ? 6.119 0.465 -3.746 1.00 98.81 101 ILE A O 1
ATOM 748 N N . GLN A 1 102 ? 7.927 -0.821 -3.399 1.00 98.75 102 GLN A N 1
ATOM 749 C CA . GLN A 1 102 ? 8.894 0.248 -3.570 1.00 98.75 102 GLN A CA 1
ATOM 750 C C . GLN A 1 102 ? 9.601 0.054 -4.905 1.00 98.75 102 GLN A C 1
ATOM 752 O O . GLN A 1 102 ? 10.108 -1.026 -5.200 1.00 98.75 102 GLN A O 1
ATOM 757 N N . VAL A 1 103 ? 9.671 1.118 -5.694 1.00 98.69 103 VAL A N 1
ATOM 758 C CA . VAL A 1 103 ? 10.384 1.158 -6.974 1.00 98.69 103 VAL A CA 1
ATOM 759 C C . VAL A 1 103 ? 11.314 2.364 -6.987 1.00 98.69 103 VAL A C 1
ATOM 761 O O . VAL A 1 103 ? 11.189 3.270 -6.157 1.00 98.69 103 VAL A O 1
ATOM 764 N N . ARG A 1 104 ? 12.274 2.393 -7.915 1.00 98.44 104 ARG A N 1
ATOM 765 C CA . ARG A 1 104 ? 13.060 3.613 -8.126 1.00 98.44 104 ARG A CA 1
ATOM 766 C C . ARG A 1 104 ? 12.155 4.725 -8.651 1.00 98.44 104 ARG A C 1
ATOM 768 O O . ARG A 1 104 ? 11.259 4.471 -9.453 1.00 98.44 104 ARG A O 1
ATOM 775 N N . HIS A 1 105 ? 12.429 5.961 -8.237 1.00 97.75 105 HIS A N 1
ATOM 776 C CA . HIS A 1 105 ? 11.625 7.121 -8.626 1.00 97.75 105 HIS A CA 1
ATOM 777 C C . HIS A 1 105 ? 11.503 7.268 -10.154 1.00 97.75 105 HIS A C 1
ATOM 779 O O . HIS A 1 105 ? 10.408 7.498 -10.663 1.00 97.75 105 HIS A O 1
ATOM 785 N N . ASP A 1 106 ? 12.599 7.045 -10.884 1.00 98.19 106 ASP A N 1
ATOM 786 C CA . ASP A 1 106 ? 12.655 7.102 -12.350 1.00 98.19 106 ASP A CA 1
ATOM 787 C C . ASP A 1 106 ? 11.848 5.994 -13.052 1.00 98.19 106 ASP A C 1
ATOM 789 O O . ASP A 1 106 ? 11.412 6.175 -14.187 1.00 98.19 106 ASP A O 1
ATOM 793 N N . ALA A 1 107 ? 11.595 4.873 -12.373 1.00 98.19 107 ALA A N 1
ATOM 794 C CA . ALA A 1 107 ? 10.798 3.761 -12.882 1.00 98.19 107 ALA A CA 1
ATOM 795 C C . ALA A 1 107 ? 9.289 3.919 -12.616 1.00 98.19 107 ALA A C 1
ATOM 797 O O . ALA A 1 107 ? 8.497 3.178 -13.196 1.00 98.19 107 ALA A O 1
ATOM 798 N N . THR A 1 108 ? 8.869 4.880 -11.782 1.00 98.00 108 THR A N 1
ATOM 799 C CA . THR A 1 108 ? 7.453 5.072 -11.404 1.00 98.00 108 THR A CA 1
ATOM 800 C C . THR A 1 108 ? 6.518 5.174 -12.620 1.00 98.00 108 THR A C 1
ATOM 802 O O . THR A 1 108 ? 5.530 4.439 -12.648 1.00 98.00 108 THR A O 1
ATOM 805 N N . PRO A 1 109 ? 6.802 5.990 -13.661 1.00 97.75 109 PRO A N 1
ATOM 806 C CA . PRO A 1 109 ? 5.902 6.099 -14.812 1.00 97.75 109 PRO A CA 1
ATOM 807 C C . PRO A 1 109 ? 5.745 4.781 -15.580 1.00 97.75 109 PRO A C 1
ATOM 809 O O . PRO A 1 109 ? 4.646 4.451 -16.018 1.00 97.75 109 PRO A O 1
ATOM 812 N N . LEU A 1 110 ? 6.828 4.006 -15.707 1.00 97.88 110 LEU A N 1
ATOM 813 C CA . LEU A 1 110 ? 6.804 2.691 -16.35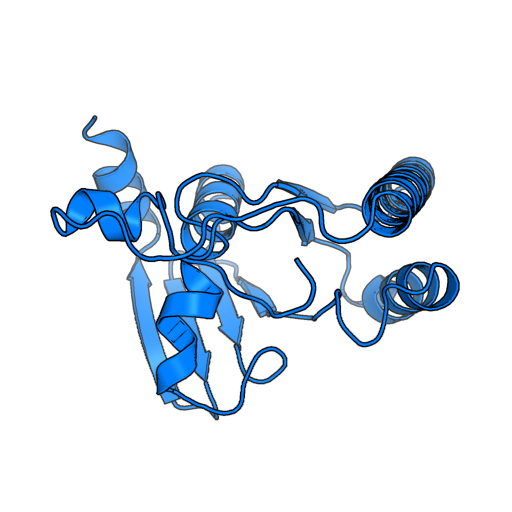0 1.00 97.88 110 LEU A CA 1
ATOM 814 C C . LEU A 1 110 ? 5.944 1.711 -15.551 1.00 97.88 110 LEU A C 1
ATOM 816 O O . LEU A 1 110 ? 5.102 1.027 -16.123 1.00 97.88 110 LEU A O 1
ATOM 820 N N . VAL A 1 111 ? 6.124 1.669 -14.231 1.00 98.00 111 VAL A N 1
ATOM 821 C CA . VAL A 1 111 ? 5.375 0.776 -13.336 1.00 98.00 111 VAL A CA 1
ATOM 822 C C . VAL A 1 111 ? 3.879 1.092 -13.383 1.00 98.00 111 VAL A C 1
ATOM 824 O O . VAL A 1 111 ? 3.067 0.184 -13.549 1.00 98.00 111 VAL A O 1
ATOM 827 N N . LEU A 1 112 ? 3.509 2.375 -13.323 1.00 97.75 112 LEU A N 1
ATOM 828 C CA . LEU A 1 112 ? 2.116 2.811 -13.463 1.00 97.75 112 LEU A CA 1
ATOM 829 C C . LEU A 1 112 ? 1.526 2.409 -14.822 1.00 97.75 112 LEU A C 1
ATOM 831 O O . LEU A 1 112 ? 0.39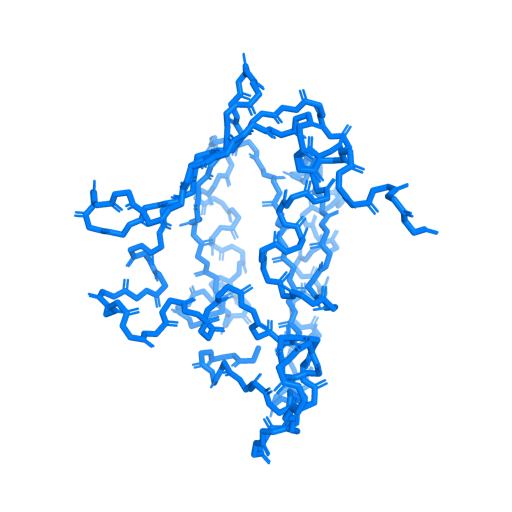5 1.928 -14.881 1.00 97.75 112 LEU A O 1
ATOM 835 N N . ALA A 1 113 ? 2.298 2.538 -15.906 1.00 97.62 113 ALA A N 1
ATOM 836 C CA . ALA A 1 113 ? 1.860 2.121 -17.236 1.00 97.62 113 ALA A CA 1
ATOM 837 C C . ALA A 1 113 ? 1.619 0.604 -17.332 1.00 97.62 113 ALA A C 1
ATOM 839 O O . ALA A 1 113 ? 0.650 0.193 -17.967 1.00 97.62 113 ALA A O 1
ATOM 840 N N . GLN A 1 114 ? 2.440 -0.227 -16.675 1.00 98.00 114 GLN A N 1
ATOM 841 C CA . GLN A 1 114 ? 2.240 -1.684 -16.634 1.00 98.00 114 GLN A CA 1
ATOM 842 C C . GLN A 1 114 ? 0.924 -2.057 -15.936 1.00 98.00 114 GLN A C 1
ATOM 844 O O . GLN A 1 114 ? 0.146 -2.852 -16.461 1.00 98.00 114 GLN A O 1
ATOM 849 N N . PHE A 1 115 ? 0.623 -1.438 -14.791 1.00 98.00 115 PHE A N 1
ATOM 850 C CA . PHE A 1 115 ? -0.656 -1.662 -14.111 1.00 98.00 115 PHE A CA 1
ATOM 851 C C . PHE A 1 115 ? -1.853 -1.117 -14.898 1.00 98.00 115 PHE A C 1
ATOM 853 O O . PHE A 1 115 ? -2.900 -1.762 -14.941 1.00 98.00 115 PHE A O 1
ATOM 860 N N . SER A 1 116 ? -1.711 0.037 -15.555 1.00 97.06 116 SER A N 1
ATOM 861 C CA . SER A 1 116 ? -2.749 0.590 -16.434 1.00 97.06 116 SER A CA 1
ATOM 862 C C . SER A 1 116 ? -3.045 -0.341 -17.614 1.00 97.06 116 SER A C 1
ATOM 864 O O . SER A 1 116 ? -4.206 -0.663 -17.858 1.00 97.06 116 SER A O 1
ATOM 866 N N . ALA A 1 117 ? -2.011 -0.873 -18.274 1.00 97.06 117 ALA A N 1
ATOM 867 C CA . ALA A 1 117 ? -2.157 -1.844 -19.360 1.00 97.06 117 ALA A CA 1
ATOM 868 C C . ALA A 1 117 ? -2.840 -3.150 -18.914 1.00 97.06 117 ALA A C 1
ATOM 870 O O . ALA A 1 117 ? -3.492 -3.810 -19.722 1.00 97.06 117 ALA A O 1
ATOM 871 N N . ALA A 1 118 ? -2.724 -3.501 -17.632 1.00 96.56 118 ALA A N 1
ATOM 872 C CA . ALA A 1 118 ? -3.394 -4.643 -17.017 1.00 96.56 118 ALA A CA 1
ATOM 873 C C . ALA A 1 118 ? -4.817 -4.334 -16.498 1.00 96.56 118 ALA A C 1
ATOM 875 O O . ALA A 1 118 ? -5.442 -5.207 -15.903 1.00 96.56 118 ALA A O 1
ATOM 876 N N . GLY A 1 119 ? -5.334 -3.115 -16.701 1.00 95.62 119 GLY A N 1
ATOM 877 C CA . GLY A 1 119 ? -6.677 -2.708 -16.266 1.00 95.62 119 GLY A CA 1
ATOM 878 C C . GLY A 1 119 ? -6.789 -2.298 -14.792 1.00 95.62 119 GLY A C 1
ATOM 879 O O . GLY A 1 119 ? -7.897 -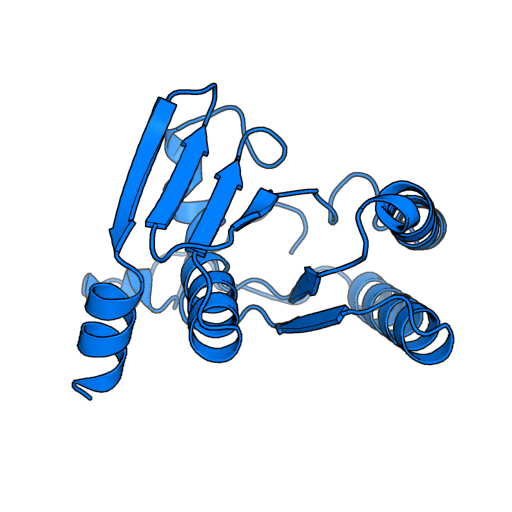2.142 -14.287 1.00 95.62 119 GLY A O 1
ATOM 880 N N . LEU A 1 120 ? -5.660 -2.104 -14.102 1.00 95.31 120 LEU A N 1
ATOM 881 C CA . LEU A 1 120 ? -5.598 -1.792 -12.666 1.00 95.31 120 LEU A CA 1
ATOM 882 C C . LEU A 1 120 ? -5.219 -0.329 -12.368 1.00 95.31 120 LEU A C 1
ATOM 884 O O . LEU A 1 120 ? -5.244 0.086 -11.211 1.00 95.31 120 LEU A O 1
ATOM 888 N N . GLY A 1 121 ? -4.842 0.448 -13.388 1.00 85.38 121 GLY A N 1
ATOM 889 C CA . GLY A 1 121 ? -4.198 1.757 -13.220 1.00 85.38 121 GLY A CA 1
ATOM 890 C C . GLY A 1 121 ? -5.030 2.816 -12.493 1.00 85.38 121 GLY A C 1
ATOM 891 O O . GLY A 1 121 ? -4.486 3.500 -11.633 1.00 85.38 121 GLY A O 1
ATOM 892 N N . ASP A 1 122 ? -6.321 2.936 -12.807 1.00 81.06 122 ASP A N 1
ATOM 893 C CA . ASP A 1 122 ? -7.129 4.081 -12.354 1.00 81.06 122 ASP A CA 1
ATOM 894 C C . ASP A 1 122 ? -7.743 3.879 -10.956 1.00 81.06 122 ASP A C 1
ATOM 896 O O . ASP A 1 122 ? -7.874 4.835 -10.195 1.00 81.06 122 ASP A O 1
ATOM 900 N N . ASP A 1 123 ? -8.077 2.634 -10.595 1.00 84.62 123 ASP A N 1
ATOM 901 C CA . ASP A 1 123 ? -8.872 2.327 -9.392 1.00 84.62 123 ASP A CA 1
ATOM 902 C C . ASP A 1 123 ? -8.130 1.486 -8.336 1.00 84.62 123 ASP A C 1
ATOM 904 O O . ASP A 1 123 ? -8.615 1.323 -7.210 1.00 84.62 123 ASP A O 1
ATOM 908 N N . CYS A 1 124 ? -6.973 0.912 -8.682 1.00 93.81 124 CYS A N 1
ATOM 909 C CA . CYS A 1 124 ? -6.264 -0.049 -7.828 1.00 93.81 124 CYS A CA 1
ATOM 910 C C . CYS A 1 124 ? -4.816 0.342 -7.515 1.00 93.81 124 CYS A C 1
ATOM 912 O O . CYS A 1 124 ? -4.194 -0.314 -6.677 1.00 93.81 124 CYS A O 1
ATOM 914 N N . VAL A 1 125 ? -4.273 1.386 -8.149 1.00 96.25 125 VAL A N 1
ATOM 915 C CA . VAL A 1 125 ? -2.870 1.785 -7.991 1.00 96.25 125 VAL A CA 1
ATOM 916 C C . VAL A 1 125 ? -2.765 3.261 -7.643 1.00 96.25 125 VAL A C 1
ATOM 918 O O . VAL A 1 125 ? -3.393 4.112 -8.258 1.00 96.25 125 VAL A O 1
ATOM 921 N N . ALA A 1 126 ? -1.933 3.566 -6.651 1.00 96.19 126 ALA A N 1
ATOM 922 C CA . ALA A 1 126 ? -1.660 4.928 -6.227 1.00 96.19 126 ALA A CA 1
ATOM 923 C C . ALA A 1 126 ? -0.204 5.067 -5.779 1.00 96.19 126 ALA A C 1
ATOM 925 O O . ALA A 1 126 ? 0.365 4.157 -5.172 1.00 96.19 126 ALA A O 1
ATOM 926 N N . VAL A 1 127 ? 0.384 6.234 -6.038 1.00 97.38 127 VAL A N 1
ATOM 927 C CA . VAL A 1 127 ? 1.644 6.640 -5.408 1.00 97.38 127 VAL A CA 1
ATOM 928 C C . VAL A 1 127 ? 1.296 7.272 -4.065 1.00 97.38 127 VAL A C 1
ATOM 930 O O . VAL A 1 127 ? 0.570 8.264 -4.020 1.00 97.38 127 VAL A O 1
ATOM 933 N N . ILE A 1 128 ? 1.792 6.670 -2.984 1.00 96.94 128 ILE A N 1
ATOM 934 C CA . ILE A 1 128 ? 1.408 7.022 -1.608 1.00 96.94 128 ILE A CA 1
ATOM 935 C C . ILE A 1 128 ? 2.512 7.734 -0.823 1.00 96.94 128 ILE A C 1
ATOM 937 O O . ILE A 1 128 ? 2.276 8.143 0.307 1.00 96.94 128 ILE A O 1
ATOM 941 N N . GLY A 1 129 ? 3.721 7.856 -1.377 1.00 97.44 129 GLY A N 1
ATOM 942 C CA . GLY A 1 129 ? 4.846 8.500 -0.701 1.00 97.44 129 GLY A CA 1
ATOM 943 C C . GLY A 1 129 ? 6.186 7.818 -0.950 1.00 97.44 129 GLY A C 1
ATOM 944 O O . GLY A 1 129 ? 6.394 7.184 -1.985 1.00 97.44 129 GLY A O 1
ATOM 945 N N . GLN A 1 130 ? 7.105 7.976 0.002 1.00 98.56 130 GLN A N 1
ATOM 946 C CA . GLN A 1 130 ? 8.481 7.482 -0.097 1.00 98.56 130 GLN A CA 1
ATOM 947 C C . GLN A 1 130 ? 9.104 7.209 1.284 1.00 98.56 130 GLN A C 1
ATOM 949 O O . GLN A 1 130 ? 8.727 7.857 2.267 1.00 98.56 130 GLN A O 1
ATOM 954 N N . PRO A 1 131 ? 10.097 6.305 1.381 1.00 98.38 131 PRO A N 1
ATOM 955 C CA . PRO A 1 131 ? 10.944 6.224 2.564 1.00 98.38 131 PRO A CA 1
ATOM 956 C C . PRO A 1 131 ? 11.864 7.445 2.670 1.00 98.38 131 PRO A C 1
ATOM 958 O O . PRO A 1 131 ? 12.209 8.080 1.671 1.00 98.38 131 PRO A O 1
ATOM 961 N N . VAL A 1 132 ? 12.302 7.753 3.890 1.00 98.31 132 VAL A N 1
ATOM 962 C CA . VAL A 1 132 ? 13.226 8.861 4.176 1.00 98.31 132 VAL A CA 1
ATOM 963 C C . VAL A 1 132 ? 14.389 8.409 5.061 1.00 98.31 132 VAL A C 1
ATOM 965 O O . VAL A 1 132 ? 14.243 7.532 5.912 1.00 98.31 132 VAL A O 1
ATOM 968 N N . ASN A 1 133 ? 15.560 9.028 4.882 1.00 97.00 133 ASN A N 1
ATOM 969 C CA . ASN A 1 133 ? 16.808 8.675 5.579 1.00 97.00 133 ASN A CA 1
ATOM 970 C C . ASN A 1 133 ? 16.875 9.235 7.015 1.00 97.00 133 ASN A C 1
ATOM 972 O O . ASN A 1 133 ? 17.836 9.900 7.399 1.00 97.00 133 ASN A O 1
ATOM 976 N N . ASN A 1 134 ? 15.835 8.997 7.809 1.00 97.06 134 ASN A N 1
ATOM 977 C CA . ASN A 1 134 ? 15.773 9.298 9.239 1.00 97.06 134 ASN A CA 1
ATOM 978 C C . ASN A 1 134 ? 14.889 8.244 9.947 1.00 97.06 134 ASN A C 1
ATOM 980 O O . ASN A 1 134 ? 14.763 7.125 9.456 1.00 97.06 134 ASN A O 1
ATOM 984 N N . SER A 1 135 ? 14.344 8.539 11.129 1.00 97.69 135 SER A N 1
ATOM 985 C CA . SER A 1 135 ? 13.380 7.668 11.826 1.00 97.69 135 SER A CA 1
ATOM 986 C C . SER A 1 135 ? 11.962 8.233 11.853 1.00 97.69 135 SER A C 1
ATOM 988 O O . SER A 1 135 ? 11.107 7.665 12.520 1.00 97.69 135 SER A O 1
ATOM 990 N N . GLU A 1 136 ? 11.694 9.341 11.171 1.00 98.56 136 GLU A N 1
ATOM 991 C CA . GLU A 1 136 ? 10.398 10.009 11.235 1.00 98.56 136 GLU A CA 1
ATOM 992 C C . GLU A 1 136 ? 9.383 9.306 10.330 1.00 98.56 136 GLU A C 1
ATOM 994 O O . GLU A 1 136 ? 9.679 8.982 9.184 1.00 98.56 136 GLU A O 1
ATOM 999 N N . VAL A 1 137 ? 8.185 9.058 10.852 1.00 98.75 137 VAL A N 1
ATOM 1000 C CA . VAL A 1 137 ? 7.039 8.553 10.091 1.00 98.75 137 VAL A CA 1
ATOM 1001 C C . VAL A 1 137 ? 5.988 9.647 10.073 1.00 98.75 137 VAL A C 1
ATOM 1003 O O . VAL A 1 137 ? 5.429 9.960 11.124 1.00 98.75 137 VAL A O 1
ATOM 1006 N N . THR A 1 138 ? 5.712 10.211 8.900 1.00 98.62 138 THR A N 1
ATOM 1007 C CA . THR A 1 138 ? 4.648 11.197 8.690 1.00 98.62 138 THR A CA 1
ATOM 1008 C C . THR A 1 138 ? 3.596 10.665 7.730 1.00 98.62 138 THR A C 1
ATOM 1010 O O . THR A 1 138 ? 3.920 10.066 6.703 1.00 98.62 138 THR A O 1
ATOM 1013 N N . ILE A 1 139 ? 2.331 10.922 8.051 1.00 98.62 139 ILE A N 1
ATOM 1014 C CA . ILE A 1 139 ? 1.193 10.693 7.159 1.00 98.62 139 ILE A CA 1
ATOM 1015 C C . ILE A 1 139 ? 0.406 11.992 7.079 1.00 98.62 139 ILE A C 1
ATOM 1017 O O . ILE A 1 139 ? 0.010 12.532 8.115 1.00 98.62 139 ILE A O 1
ATOM 1021 N N . SER A 1 140 ? 0.160 12.476 5.867 1.00 98.38 140 SER A N 1
ATOM 1022 C CA . SER A 1 140 ? -0.599 13.699 5.629 1.00 98.38 140 SER A CA 1
ATOM 1023 C C . SER A 1 140 ? -1.743 13.515 4.634 1.00 98.38 140 SER A C 1
ATOM 1025 O O . SER A 1 140 ? -1.826 12.521 3.906 1.00 98.38 140 SER A O 1
ATOM 1027 N N . LEU A 1 141 ? -2.659 14.480 4.648 1.00 98.06 141 LEU A N 1
ATOM 1028 C CA . LEU A 1 141 ? -3.744 14.635 3.686 1.00 98.06 141 LEU A CA 1
ATOM 1029 C C . LEU A 1 141 ? -3.965 16.127 3.435 1.00 98.06 141 LEU A C 1
ATOM 1031 O O . LEU A 1 141 ? -4.206 16.859 4.392 1.00 98.06 141 LEU A O 1
ATOM 1035 N N . ASN A 1 142 ? -3.943 16.573 2.178 1.00 95.38 142 ASN A N 1
ATOM 1036 C CA . ASN A 1 142 ? -4.067 17.988 1.808 1.00 95.38 142 ASN A CA 1
ATOM 1037 C C . ASN A 1 142 ? -3.069 18.868 2.583 1.00 95.38 142 ASN A C 1
ATOM 1039 O O . ASN A 1 142 ? -3.448 19.891 3.150 1.00 95.38 142 ASN A O 1
ATOM 1043 N N . GLU A 1 143 ? -1.816 18.412 2.675 1.00 92.88 143 GLU A N 1
ATOM 1044 C CA . GLU A 1 143 ? -0.730 19.037 3.457 1.00 92.88 143 GLU A CA 1
ATOM 1045 C C . GLU A 1 143 ? -0.942 19.063 4.987 1.00 92.88 143 GLU A C 1
ATOM 1047 O O . GLU A 1 143 ? -0.035 19.447 5.724 1.00 92.88 143 GLU A O 1
ATOM 1052 N N . GLU A 1 144 ? -2.086 18.598 5.499 1.00 96.56 144 GLU A N 1
ATOM 1053 C CA . GLU A 1 144 ? -2.340 18.483 6.933 1.00 96.56 144 GLU A CA 1
ATOM 1054 C C . GLU A 1 144 ? -1.710 17.201 7.494 1.00 96.56 144 GLU A C 1
ATOM 1056 O O . GLU A 1 144 ? -1.986 16.099 7.018 1.00 96.56 144 GLU A O 1
ATOM 1061 N N . GLU A 1 145 ? -0.890 17.328 8.539 1.00 97.75 145 GLU A N 1
ATOM 1062 C CA . GLU A 1 145 ? -0.331 16.186 9.265 1.00 97.75 145 GLU A CA 1
ATOM 1063 C C . GLU A 1 145 ? -1.435 15.443 10.036 1.00 97.75 145 GLU A C 1
ATOM 1065 O O . GLU A 1 145 ? -2.048 15.971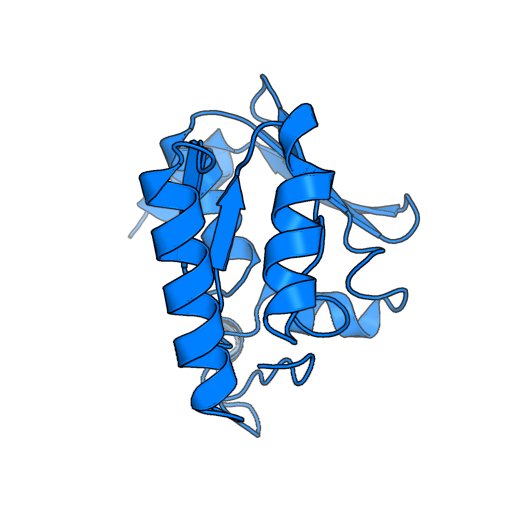 10.963 1.00 97.75 145 GLU A O 1
ATOM 1070 N N . LEU A 1 146 ? -1.682 14.190 9.655 1.00 97.50 146 LEU A N 1
ATOM 1071 C CA . LEU A 1 146 ? -2.644 13.304 10.313 1.00 97.50 146 LEU A CA 1
ATOM 1072 C C . LEU A 1 146 ? -1.983 12.433 11.380 1.00 97.50 146 LEU A C 1
ATOM 1074 O O . LEU A 1 146 ? -2.619 12.073 12.372 1.00 97.50 146 LEU A O 1
ATOM 1078 N N . PHE A 1 147 ? -0.724 12.063 11.154 1.00 98.25 147 PHE A N 1
ATOM 1079 C CA . PHE A 1 147 ? 0.062 11.245 12.061 1.00 98.25 147 PHE A CA 1
ATOM 1080 C C . PHE A 1 147 ? 1.540 11.602 11.952 1.00 98.25 147 PHE A C 1
ATOM 1082 O O . PHE A 1 147 ? 2.072 11.754 10.850 1.00 98.25 147 PHE A O 1
ATOM 1089 N N . LYS A 1 148 ? 2.199 11.646 13.109 1.00 98.25 148 LYS A N 1
ATOM 1090 C CA . LYS A 1 148 ? 3.644 11.768 13.239 1.00 98.25 148 LYS A CA 1
ATOM 1091 C C . LYS A 1 148 ? 4.142 10.860 14.350 1.00 98.25 148 LYS A C 1
ATOM 1093 O O . LYS A 1 148 ? 3.620 10.887 15.463 1.00 98.25 148 LYS A O 1
ATOM 1098 N N . GLY A 1 149 ? 5.175 10.082 14.056 1.00 98.25 149 GLY A N 1
ATOM 1099 C CA . GLY A 1 149 ? 5.794 9.178 15.017 1.00 98.25 149 GLY A CA 1
ATOM 1100 C C . GLY A 1 149 ? 7.276 8.956 14.748 1.00 98.25 149 GLY A C 1
ATOM 1101 O O . GLY A 1 149 ? 7.787 9.279 13.677 1.00 98.25 149 GLY A O 1
ATOM 1102 N N . ASP A 1 150 ? 7.968 8.382 15.731 1.00 98.50 150 ASP A N 1
ATOM 1103 C CA . ASP A 1 150 ? 9.331 7.881 15.557 1.00 98.50 150 ASP A CA 1
ATOM 1104 C C . ASP A 1 150 ? 9.294 6.363 15.349 1.00 98.50 150 ASP A C 1
ATOM 1106 O O . ASP A 1 150 ? 8.797 5.607 16.187 1.00 98.50 150 ASP A O 1
ATOM 1110 N N . ARG A 1 151 ? 9.857 5.908 14.233 1.00 98.31 151 ARG A N 1
ATOM 1111 C CA . ARG A 1 151 ? 9.888 4.510 13.807 1.00 98.31 151 ARG A CA 1
ATOM 1112 C C . ARG A 1 151 ? 10.542 3.584 14.832 1.00 98.31 151 ARG A C 1
ATOM 1114 O O . ARG A 1 151 ? 10.149 2.428 14.906 1.00 98.31 151 ARG A O 1
ATOM 1121 N N . ARG A 1 152 ? 11.498 4.046 15.654 1.00 97.69 152 ARG A N 1
ATOM 1122 C CA . ARG A 1 152 ? 12.095 3.225 16.733 1.00 97.69 152 ARG A CA 1
ATOM 1123 C C . ARG A 1 152 ? 11.080 2.960 17.837 1.00 97.69 152 ARG A C 1
ATOM 1125 O O . ARG A 1 152 ? 11.032 1.850 18.357 1.00 97.69 152 ARG A O 1
ATOM 1132 N N . LEU A 1 153 ? 10.290 3.971 18.202 1.00 98.19 153 LEU A N 1
ATOM 1133 C CA . LEU A 1 153 ? 9.252 3.832 19.225 1.00 98.19 153 LEU A CA 1
ATOM 1134 C C . LEU A 1 153 ? 8.119 2.930 18.734 1.00 98.19 153 LEU A C 1
ATOM 1136 O O . LEU A 1 153 ? 7.705 2.040 19.469 1.00 98.19 153 LEU A O 1
ATOM 1140 N N . LEU A 1 154 ? 7.690 3.108 17.483 1.00 98.25 154 LEU A N 1
ATOM 1141 C CA . LEU A 1 154 ? 6.668 2.261 16.864 1.00 98.25 154 LEU A CA 1
ATOM 1142 C C . LEU A 1 154 ? 7.132 0.802 16.757 1.00 98.25 154 LEU A C 1
ATOM 1144 O O . LEU A 1 154 ? 6.399 -0.101 17.140 1.00 98.25 154 LEU A O 1
ATOM 1148 N N . GLN A 1 155 ? 8.373 0.564 16.323 1.00 98.31 155 GLN A N 1
ATOM 1149 C CA . GLN A 1 155 ? 8.935 -0.787 16.252 1.00 98.31 155 GLN A CA 1
ATOM 1150 C C . GLN A 1 155 ? 9.057 -1.435 17.635 1.00 98.31 155 GLN A C 1
ATOM 1152 O O . GLN A 1 155 ? 8.808 -2.630 17.785 1.00 98.31 155 GLN A O 1
ATOM 1157 N N . ARG A 1 156 ? 9.420 -0.651 18.661 1.00 97.94 156 ARG A N 1
ATOM 1158 C CA . ARG A 1 156 ? 9.446 -1.133 20.044 1.00 97.94 156 ARG A CA 1
ATOM 1159 C C . ARG A 1 156 ? 8.059 -1.590 20.484 1.00 97.94 156 ARG A C 1
ATOM 1161 O O . ARG A 1 156 ? 7.961 -2.705 20.968 1.00 97.94 156 ARG A O 1
ATOM 1168 N N . GLN A 1 157 ? 7.027 -0.769 20.280 1.00 96.81 157 GLN A N 1
ATOM 1169 C CA . GLN A 1 157 ? 5.639 -1.118 20.613 1.00 96.81 157 GLN A CA 1
ATOM 1170 C C . GLN A 1 157 ? 5.177 -2.378 19.875 1.00 96.81 157 GLN A C 1
ATOM 1172 O O . GLN A 1 157 ? 4.563 -3.249 20.477 1.00 96.81 157 GLN A O 1
ATOM 1177 N N . TRP A 1 158 ? 5.517 -2.503 18.590 1.00 96.50 158 TRP A N 1
ATOM 1178 C CA . TRP A 1 158 ? 5.199 -3.688 17.788 1.00 96.50 158 TRP A CA 1
ATOM 1179 C C . TRP A 1 158 ? 5.867 -4.966 18.323 1.00 96.50 158 TRP A C 1
ATOM 1181 O O . TRP A 1 158 ? 5.305 -6.045 18.209 1.00 96.50 158 TRP A O 1
ATOM 1191 N N . SER A 1 159 ? 7.036 -4.846 18.957 1.00 95.69 159 SER A N 1
ATOM 1192 C CA . SER A 1 159 ? 7.802 -5.985 19.488 1.00 95.69 159 SER A CA 1
ATOM 1193 C C . SER A 1 159 ? 7.467 -6.340 20.947 1.00 95.69 159 SER A C 1
ATOM 1195 O O . SER A 1 159 ? 8.184 -7.132 21.557 1.00 95.69 159 SER A O 1
ATOM 1197 N N . GLU A 1 160 ? 6.458 -5.707 21.558 1.00 95.56 160 GLU A N 1
ATOM 1198 C CA . GLU A 1 160 ? 6.083 -5.947 22.965 1.00 95.56 160 GLU A CA 1
ATOM 1199 C C . GLU A 1 160 ? 5.242 -7.220 23.172 1.00 95.56 160 GLU A C 1
ATOM 1201 O O . GLU A 1 160 ? 5.048 -7.637 24.318 1.00 95.56 160 GLU A O 1
ATOM 1206 N N . THR A 1 161 ? 4.780 -7.851 22.090 1.00 80.56 161 THR A N 1
ATOM 1207 C CA . THR A 1 161 ? 4.051 -9.132 22.072 1.00 80.56 161 THR A CA 1
ATOM 1208 C C . THR A 1 161 ? 4.858 -10.205 21.366 1.00 80.56 161 THR A C 1
ATOM 1210 O O . THR A 1 161 ? 4.890 -11.343 21.884 1.00 80.56 161 THR A O 1
#

InterPro domains:
  IPR010918 PurM-like, C-terminal domain [PF02769] (8-139)
  IPR036676 PurM-like, C-terminal domain superfamily [G3DSA:3.90.650.10] (1-161)
  IPR036676 PurM-like, C-terminal domain superfamily [SSF56042] (3-161)

pLDDT: mean 96.91, std 2.84, range [80.56, 98.88]

Sequence (161 aa):
GRGQNRMGASILAQTHGKLGKAAPDVDDAEDLKAFFAVIQGLNADGHLLAYHDRSDGGLMTTVLEMAFAGHCGLNLQLDTLTGKREKVAAILFNEELGAVIQVRHDATPLVLAQFSAAGLGDDCVAVIGQPVNNSEVTISLNEEELFKGDRRLLQRQWSET

Radius of gyration: 15.73 Å; chains: 1; bounding box: 37×32×42 Å

Foldseek 3Di:
DQLPLACACAPVQVVVVHRGDDAADCPDPLLVVLQVVLVVVCVVVVFFPDKFKFAHQGQQVQVLVVCVVVVFEWDWECQQVDLDPVCVSSRRTHRYTDMDTDGPPVCVVVSLVSCVVSVCNRRNDDDTGDTHHAQWYFYDYPPHTPDIDGSVVVVVVVPPD

Secondary structure (DSSP, 8-state):
-TT----TT-HHHHHTT---S-----S-HHHHHHHHHHHHHHHHTT-EEEEEE--TTHHHHHHHHHHHHHT-EEEEE-TTT-S-GGGHHHHHH---S-EEEEE-GGGHHHHHHHHHHTT-TTTT----EEEESSSEEEEEETTEEEEEEEHHHHHHHHTT-

Organism: Tanacetum cinerariifolium (NCBI:txid118510)